Protein AF-A0A379KF14-F1 (afdb_monomer_lite)

Structure (mmCIF, N/CA/C/O backbone):
data_AF-A0A379KF14-F1
#
_entry.id   AF-A0A379KF14-F1
#
loop_
_atom_site.group_PDB
_atom_site.id
_atom_site.type_symbol
_atom_site.label_atom_id
_atom_site.label_alt_id
_atom_site.label_comp_id
_atom_site.label_asym_id
_atom_site.label_entity_id
_atom_site.label_seq_id
_atom_site.pdbx_PDB_ins_code
_atom_site.Cartn_x
_atom_site.Cartn_y
_atom_site.Cartn_z
_atom_site.occupancy
_atom_site.B_iso_or_equiv
_atom_site.auth_seq_id
_atom_site.auth_comp_id
_atom_site.auth_asym_id
_atom_site.auth_atom_id
_atom_site.pdbx_PDB_model_num
ATOM 1 N N . MET A 1 1 ? -4.586 10.784 -13.164 1.00 72.00 1 MET A N 1
ATOM 2 C CA . MET A 1 1 ? -3.845 9.636 -12.599 1.00 72.00 1 MET A CA 1
ATOM 3 C C . MET A 1 1 ? -2.497 10.155 -12.128 1.00 72.00 1 MET A C 1
ATOM 5 O O . MET A 1 1 ? -1.863 10.868 -12.895 1.00 72.00 1 MET A O 1
ATOM 9 N N . ALA A 1 2 ? -2.116 9.898 -10.879 1.00 86.75 2 ALA A N 1
ATOM 10 C CA . ALA A 1 2 ? -0.837 10.333 -10.314 1.00 86.75 2 ALA A CA 1
ATOM 11 C C . ALA A 1 2 ? 0.103 9.127 -10.169 1.00 86.75 2 ALA A C 1
ATOM 13 O O . ALA A 1 2 ? -0.369 7.999 -10.044 1.00 86.75 2 ALA A O 1
ATOM 14 N N . CYS A 1 3 ? 1.414 9.361 -10.200 1.00 87.44 3 CYS A N 1
ATOM 15 C CA . CYS A 1 3 ? 2.435 8.333 -10.001 1.00 87.44 3 CYS A CA 1
ATOM 16 C C . CYS A 1 3 ? 3.305 8.713 -8.802 1.00 87.44 3 CYS A C 1
ATOM 18 O O . CYS A 1 3 ? 3.618 9.890 -8.617 1.00 87.44 3 CYS A O 1
ATOM 20 N N . ILE A 1 4 ? 3.699 7.719 -8.010 1.00 88.31 4 ILE A N 1
ATOM 21 C CA . ILE A 1 4 ? 4.614 7.882 -6.881 1.00 88.31 4 ILE A CA 1
ATOM 22 C C . ILE A 1 4 ? 5.831 6.984 -7.083 1.00 88.31 4 ILE A C 1
ATOM 24 O O . ILE A 1 4 ? 5.704 5.832 -7.496 1.00 88.31 4 ILE A O 1
ATOM 28 N N . ASN A 1 5 ? 7.016 7.514 -6.789 1.00 90.50 5 ASN A N 1
ATOM 29 C CA . ASN A 1 5 ? 8.262 6.763 -6.859 1.00 90.50 5 ASN A CA 1
ATOM 30 C C . ASN A 1 5 ? 8.819 6.571 -5.447 1.00 90.50 5 ASN A C 1
ATOM 32 O O . ASN A 1 5 ? 9.196 7.541 -4.793 1.00 90.50 5 ASN A O 1
ATOM 36 N N . ILE A 1 6 ? 8.886 5.322 -4.990 1.00 87.94 6 ILE A N 1
ATOM 37 C CA . ILE A 1 6 ? 9.288 4.972 -3.624 1.00 87.94 6 ILE A CA 1
ATOM 38 C C . ILE A 1 6 ? 10.667 4.308 -3.668 1.00 87.94 6 ILE A C 1
ATOM 40 O O . ILE A 1 6 ? 10.893 3.394 -4.462 1.00 87.94 6 ILE A O 1
ATOM 44 N N . ARG A 1 7 ? 11.593 4.765 -2.817 1.00 92.06 7 ARG A N 1
ATOM 45 C CA . ARG A 1 7 ? 12.882 4.094 -2.601 1.00 92.06 7 ARG A CA 1
ATOM 46 C C . ARG A 1 7 ? 12.736 3.072 -1.484 1.00 92.06 7 ARG A C 1
ATOM 48 O O . ARG A 1 7 ? 12.299 3.422 -0.394 1.00 92.06 7 ARG A O 1
ATOM 55 N N . ILE A 1 8 ? 13.121 1.837 -1.769 1.00 91.88 8 ILE A N 1
ATOM 56 C CA . ILE A 1 8 ? 13.156 0.726 -0.821 1.00 91.88 8 ILE A CA 1
ATOM 57 C C . ILE A 1 8 ? 14.414 -0.093 -1.078 1.00 91.88 8 ILE A C 1
ATOM 59 O O . ILE A 1 8 ? 14.950 -0.065 -2.186 1.00 91.88 8 ILE A O 1
ATOM 63 N N . ASP A 1 9 ? 14.857 -0.813 -0.057 1.00 95.94 9 ASP A N 1
ATOM 64 C CA . ASP A 1 9 ? 15.921 -1.798 -0.190 1.00 95.94 9 ASP A CA 1
ATOM 65 C C . ASP A 1 9 ? 15.531 -2.913 -1.186 1.00 95.94 9 ASP A C 1
ATOM 67 O O . ASP A 1 9 ? 14.375 -3.352 -1.227 1.00 95.94 9 ASP A O 1
ATOM 71 N N . ASP A 1 10 ? 16.488 -3.358 -2.006 1.00 95.25 10 ASP A N 1
ATOM 72 C CA . ASP A 1 10 ? 16.252 -4.348 -3.065 1.00 95.25 10 ASP A CA 1
ATOM 73 C C . ASP A 1 10 ? 15.924 -5.743 -2.514 1.00 95.25 10 ASP A C 1
ATOM 75 O O . ASP A 1 10 ? 15.088 -6.453 -3.084 1.00 95.25 10 ASP A O 1
ATOM 79 N N . GLU A 1 11 ? 16.518 -6.140 -1.387 1.00 95.75 11 GLU A N 1
ATOM 80 C CA . GLU A 1 11 ? 16.208 -7.419 -0.751 1.00 95.75 11 GLU A CA 1
ATOM 81 C C . GLU A 1 11 ? 14.794 -7.392 -0.163 1.00 95.75 11 GLU A C 1
ATOM 83 O O . GLU A 1 11 ? 14.010 -8.330 -0.355 1.00 95.75 11 GLU A O 1
ATOM 88 N N . LEU A 1 12 ? 14.434 -6.292 0.505 1.00 92.44 12 LEU A N 1
ATOM 89 C CA . LEU A 1 12 ? 13.082 -6.080 1.012 1.00 92.44 12 LEU A CA 1
ATOM 90 C C . LEU A 1 12 ? 12.055 -6.111 -0.125 1.00 92.44 12 LEU A C 1
ATOM 92 O O . LEU A 1 12 ? 11.033 -6.792 -0.015 1.00 92.44 12 LEU A O 1
ATOM 96 N N . LYS A 1 13 ? 12.344 -5.435 -1.242 1.00 92.75 13 LYS A N 1
ATOM 97 C CA . LYS A 1 13 ? 11.516 -5.473 -2.452 1.00 92.75 13 LYS A CA 1
ATOM 98 C C . LYS A 1 13 ? 11.320 -6.905 -2.938 1.00 92.75 13 LYS A C 1
ATOM 100 O O . LYS A 1 13 ? 10.185 -7.329 -3.138 1.00 92.75 13 LYS A O 1
ATOM 105 N N . ALA A 1 14 ? 12.398 -7.667 -3.109 1.00 95.56 14 ALA A N 1
ATOM 106 C CA . ALA A 1 14 ? 12.322 -9.033 -3.616 1.00 95.56 14 ALA A CA 1
ATOM 107 C C . ALA A 1 14 ? 11.465 -9.937 -2.712 1.00 95.56 14 ALA A C 1
ATOM 109 O O . ALA A 1 14 ? 10.594 -10.664 -3.202 1.00 95.56 14 ALA A O 1
ATOM 110 N N . ARG A 1 15 ? 11.662 -9.851 -1.390 1.00 95.75 15 ARG A N 1
ATOM 111 C CA . ARG A 1 15 ? 10.883 -10.613 -0.404 1.00 95.75 15 ARG A CA 1
ATOM 11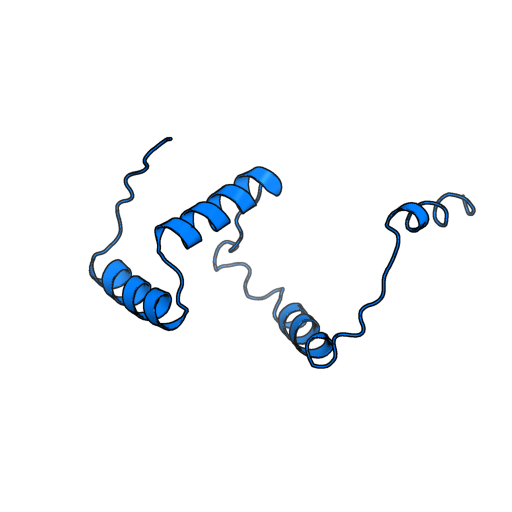2 C C . ARG A 1 15 ? 9.406 -10.221 -0.415 1.00 95.75 15 ARG A C 1
ATOM 114 O O . ARG A 1 15 ? 8.550 -11.100 -0.497 1.00 95.75 15 ARG A O 1
ATOM 121 N N . ALA A 1 16 ? 9.10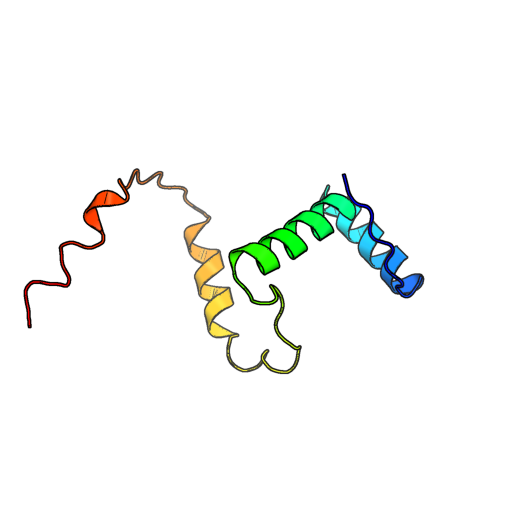6 -8.923 -0.418 1.00 92.50 16 ALA A N 1
ATOM 122 C CA . ALA A 1 16 ? 7.735 -8.424 -0.458 1.00 92.50 16 ALA A CA 1
ATOM 123 C C . ALA A 1 16 ? 7.000 -8.864 -1.734 1.00 92.50 16 ALA A C 1
ATOM 125 O O . ALA A 1 16 ? 5.874 -9.348 -1.663 1.00 92.50 16 ALA A O 1
ATOM 126 N N . TYR A 1 17 ? 7.644 -8.772 -2.902 1.00 94.06 17 TYR A N 1
ATOM 127 C CA . TYR A 1 17 ? 7.045 -9.193 -4.175 1.00 94.06 17 TYR A CA 1
ATOM 128 C C . TYR A 1 17 ? 6.726 -10.690 -4.213 1.00 94.06 17 TYR A C 1
ATOM 130 O O . TYR A 1 17 ? 5.707 -11.086 -4.782 1.00 94.06 17 TYR A O 1
ATOM 138 N N . LYS A 1 18 ? 7.577 -11.529 -3.612 1.00 96.44 18 LYS A N 1
ATOM 139 C CA . LYS A 1 18 ? 7.336 -12.972 -3.519 1.00 96.44 18 LYS A CA 1
ATOM 140 C C . LYS A 1 18 ? 6.068 -13.272 -2.716 1.00 96.44 18 LYS A C 1
ATOM 142 O O . LYS A 1 18 ? 5.225 -14.036 -3.185 1.00 96.44 18 LYS A O 1
ATOM 147 N N . GLU A 1 19 ? 5.915 -12.647 -1.551 1.00 95.44 19 GLU A N 1
ATOM 148 C CA . GLU A 1 19 ? 4.735 -12.846 -0.705 1.00 95.44 19 GLU A CA 1
ATOM 149 C C . GLU A 1 19 ? 3.472 -12.248 -1.326 1.00 95.44 19 GLU A C 1
ATOM 151 O O . GLU A 1 19 ? 2.436 -12.906 -1.364 1.00 95.44 19 GLU A O 1
ATOM 156 N N . LEU A 1 20 ? 3.564 -11.056 -1.916 1.00 93.50 20 LEU A N 1
ATOM 157 C CA . LEU A 1 20 ? 2.456 -10.436 -2.645 1.00 93.50 20 LEU A CA 1
ATOM 158 C C . LEU A 1 20 ? 1.944 -11.329 -3.778 1.00 93.50 20 LEU A C 1
ATOM 160 O O . LEU A 1 20 ? 0.739 -11.543 -3.910 1.00 93.50 20 LEU A O 1
ATOM 164 N N . LYS A 1 21 ? 2.858 -11.941 -4.540 1.00 94.38 21 LYS A N 1
ATOM 165 C CA . LYS A 1 21 ? 2.499 -12.904 -5.585 1.00 94.38 21 LYS A CA 1
ATOM 166 C C . LYS A 1 21 ? 1.792 -14.133 -5.014 1.00 94.38 21 LYS A C 1
ATOM 168 O O . LYS A 1 21 ? 0.839 -14.608 -5.624 1.00 94.38 21 LYS A O 1
ATOM 173 N N . ARG A 1 22 ? 2.232 -14.637 -3.857 1.00 95.50 22 ARG A N 1
ATOM 174 C CA . ARG A 1 22 ? 1.575 -15.756 -3.161 1.00 95.50 22 ARG A CA 1
ATOM 175 C C . ARG A 1 22 ? 0.155 -15.393 -2.715 1.00 95.50 22 ARG A C 1
ATOM 177 O O . ARG A 1 22 ? -0.724 -16.243 -2.779 1.00 95.50 22 ARG A O 1
ATOM 184 N N . LEU A 1 23 ? -0.061 -14.147 -2.295 1.00 93.56 23 LEU A N 1
ATOM 185 C CA . LEU A 1 23 ? -1.365 -13.614 -1.886 1.00 93.56 23 LEU A CA 1
ATOM 186 C C . LEU A 1 23 ? -2.251 -13.184 -3.069 1.00 93.56 23 LEU A C 1
ATOM 188 O O . LEU A 1 23 ? -3.417 -12.865 -2.864 1.00 93.56 23 LEU A O 1
ATOM 192 N N . GLY A 1 24 ? -1.724 -13.169 -4.298 1.00 93.88 24 GLY A N 1
ATOM 193 C CA . GLY A 1 24 ? -2.458 -12.724 -5.486 1.00 93.88 24 GLY A CA 1
ATOM 194 C C . GLY A 1 24 ? -2.703 -11.212 -5.541 1.00 93.88 24 GLY A C 1
ATOM 195 O O . GLY A 1 24 ? -3.561 -10.762 -6.295 1.00 93.88 24 GLY A O 1
ATOM 196 N N . VAL A 1 25 ? -1.958 -10.424 -4.762 1.00 92.69 25 VAL A N 1
ATOM 197 C CA . VAL A 1 25 ? -2.096 -8.963 -4.675 1.00 92.69 25 VAL A CA 1
ATOM 198 C C . VAL A 1 25 ? -0.901 -8.302 -5.357 1.00 92.69 25 VAL A C 1
ATOM 200 O O . VAL A 1 25 ? 0.228 -8.780 -5.264 1.00 92.69 25 VAL A O 1
ATOM 203 N N . THR A 1 26 ? -1.124 -7.193 -6.061 1.00 91.56 26 THR A N 1
ATOM 204 C CA . THR A 1 26 ? -0.029 -6.416 -6.664 1.00 91.56 26 THR A CA 1
ATOM 205 C C . THR A 1 26 ? 0.479 -5.354 -5.693 1.00 91.56 26 THR A C 1
ATOM 207 O O . THR A 1 26 ? -0.259 -4.887 -4.828 1.00 91.56 26 THR A O 1
ATOM 210 N N . LEU A 1 27 ? 1.731 -4.911 -5.852 1.00 90.12 27 LEU A N 1
ATOM 211 C CA . LEU A 1 27 ? 2.251 -3.811 -5.033 1.00 90.12 27 LEU A CA 1
ATOM 212 C C . LEU A 1 27 ? 1.423 -2.528 -5.208 1.00 90.12 27 LEU A C 1
ATOM 214 O O . LEU A 1 27 ? 1.199 -1.812 -4.235 1.00 90.12 27 LEU A O 1
ATOM 218 N N . SER A 1 28 ? 0.957 -2.245 -6.428 1.00 90.56 28 SER A N 1
ATOM 219 C CA . SER A 1 28 ? 0.094 -1.094 -6.703 1.00 90.56 28 SER A CA 1
ATOM 220 C C . SER A 1 28 ? -1.198 -1.174 -5.899 1.00 90.56 28 SER A C 1
ATOM 222 O O . SER A 1 28 ? -1.529 -0.217 -5.210 1.00 90.56 28 SER A O 1
ATOM 224 N N . GLU A 1 29 ? -1.869 -2.325 -5.919 1.00 91.75 29 GLU A N 1
ATOM 225 C CA . GLU A 1 29 ? -3.104 -2.553 -5.165 1.00 91.75 29 GLU A CA 1
ATOM 226 C C . GLU A 1 29 ? -2.881 -2.374 -3.655 1.00 91.75 29 GLU A C 1
ATOM 228 O O . GLU A 1 29 ? -3.588 -1.607 -3.005 1.00 91.75 29 GLU A O 1
ATOM 233 N N . LEU A 1 30 ? -1.821 -2.981 -3.107 1.00 90.75 30 LEU A N 1
ATOM 234 C CA . LEU A 1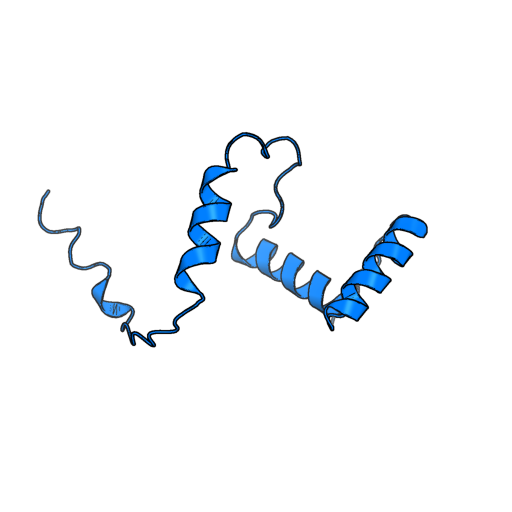 30 ? -1.446 -2.784 -1.703 1.00 90.75 30 LEU A CA 1
ATOM 235 C C . LEU A 1 30 ? -1.232 -1.298 -1.379 1.00 90.75 30 LEU A C 1
ATOM 237 O O . LEU A 1 30 ? -1.744 -0.788 -0.385 1.00 90.75 30 LEU A O 1
ATOM 241 N N . THR A 1 31 ? -0.473 -0.594 -2.217 1.00 90.19 31 THR A N 1
ATOM 242 C CA . THR A 1 31 ? -0.142 0.818 -1.991 1.00 90.19 31 THR A CA 1
ATOM 243 C C . THR A 1 31 ? -1.390 1.696 -2.049 1.00 90.19 31 THR A C 1
ATOM 245 O O . THR A 1 31 ? -1.542 2.600 -1.230 1.00 90.19 31 THR A O 1
ATOM 248 N N . HIS A 1 32 ? -2.308 1.408 -2.973 1.00 91.25 32 HIS A N 1
ATOM 249 C CA . HIS A 1 32 ? -3.593 2.092 -3.063 1.00 91.25 32 HIS A CA 1
ATOM 250 C C . HIS A 1 32 ? -4.424 1.902 -1.794 1.00 91.25 32 HIS A C 1
ATOM 252 O O . HIS A 1 32 ? -4.898 2.890 -1.239 1.00 91.25 32 HIS A O 1
ATOM 258 N N . GLN A 1 33 ? -4.541 0.672 -1.293 1.00 89.88 33 GLN A N 1
ATOM 259 C CA . GLN A 1 33 ? -5.296 0.387 -0.070 1.00 89.88 33 GLN A CA 1
ATOM 260 C C . GLN A 1 33 ? -4.713 1.096 1.153 1.00 89.88 33 GLN A C 1
ATOM 262 O O . GLN A 1 33 ? -5.453 1.688 1.934 1.00 89.88 33 GLN A O 1
ATOM 267 N N . VAL A 1 34 ? -3.385 1.092 1.301 1.00 90.19 34 VAL A N 1
ATOM 268 C CA . VAL A 1 34 ? -2.712 1.773 2.417 1.00 90.19 34 VAL A CA 1
ATOM 269 C C . VAL A 1 34 ? -2.949 3.280 2.360 1.00 90.19 34 VAL A C 1
ATOM 271 O O . VAL A 1 34 ? -3.309 3.886 3.368 1.00 90.19 34 VAL A O 1
ATOM 274 N N . LEU A 1 35 ? -2.776 3.897 1.189 1.00 90.31 35 LEU A N 1
ATOM 275 C CA . LEU A 1 35 ? -2.993 5.335 1.027 1.00 90.31 35 LEU A CA 1
ATOM 276 C C . LEU A 1 35 ? -4.458 5.716 1.238 1.00 90.31 35 LEU A C 1
ATOM 278 O O . LEU A 1 35 ? -4.731 6.740 1.860 1.00 90.31 35 LEU A O 1
ATOM 282 N N . GLN A 1 36 ? -5.390 4.889 0.762 1.00 91.50 36 GLN A N 1
ATOM 283 C CA . GLN A 1 36 ? -6.812 5.108 0.985 1.00 91.50 36 GLN A CA 1
ATOM 284 C C . GLN A 1 36 ? -7.153 5.014 2.474 1.00 91.50 36 GLN A C 1
ATOM 286 O O . GLN A 1 36 ? -7.807 5.910 2.995 1.00 91.50 36 GLN A O 1
ATOM 291 N N . TYR A 1 37 ? -6.632 4.010 3.184 1.00 89.81 37 TYR A N 1
ATOM 292 C CA . TYR A 1 37 ? -6.821 3.887 4.628 1.00 89.8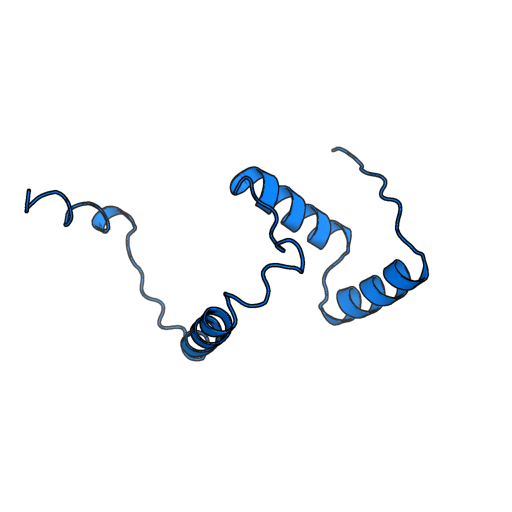1 37 TYR A CA 1
ATOM 293 C C . TYR A 1 37 ? -6.344 5.139 5.369 1.00 89.81 37 TYR A C 1
ATOM 295 O O . TYR A 1 37 ? -7.064 5.674 6.205 1.00 89.81 37 TYR A O 1
ATOM 303 N N . VAL A 1 38 ? -5.154 5.646 5.035 1.00 88.44 38 VAL A N 1
ATOM 304 C CA . VAL A 1 38 ? -4.628 6.875 5.646 1.00 88.44 38 VAL A CA 1
ATOM 305 C C . VAL A 1 38 ? -5.516 8.078 5.319 1.00 88.44 38 VAL A C 1
ATOM 307 O O . VAL A 1 38 ? -5.772 8.895 6.200 1.00 88.44 38 VAL A O 1
ATOM 310 N N . ALA A 1 39 ? -6.012 8.180 4.084 1.00 91.56 39 ALA A N 1
ATOM 311 C CA . ALA A 1 39 ? -6.892 9.268 3.668 1.00 91.56 39 ALA A CA 1
ATOM 312 C C . ALA A 1 39 ? -8.264 9.229 4.366 1.00 91.56 39 ALA A C 1
ATOM 314 O O . ALA A 1 39 ? -8.799 10.281 4.705 1.00 91.56 39 ALA A O 1
ATOM 315 N N . GLU A 1 40 ? -8.824 8.039 4.592 1.00 90.81 40 GLU A N 1
ATOM 316 C CA . GLU A 1 40 ? -10.147 7.860 5.201 1.00 90.81 40 GLU A CA 1
ATOM 317 C C . GLU A 1 40 ? -10.106 7.880 6.736 1.00 90.81 40 GLU A C 1
ATOM 319 O O . GLU A 1 40 ? -11.014 8.410 7.369 1.00 90.81 40 GLU A O 1
ATOM 324 N N . GLN A 1 41 ? -9.065 7.304 7.346 1.00 89.75 41 GLN A N 1
ATOM 325 C CA . GLN A 1 41 ? -8.975 7.092 8.798 1.00 89.75 41 GLN A CA 1
ATOM 326 C C . GLN A 1 41 ? -8.044 8.082 9.509 1.00 89.75 41 GLN A C 1
ATOM 328 O O . GLN A 1 41 ? -8.050 8.148 10.738 1.00 89.75 41 GLN A O 1
ATOM 333 N N . GLY A 1 42 ? -7.202 8.816 8.774 1.00 89.31 42 GLY A N 1
ATOM 334 C CA . GLY A 1 42 ? -6.260 9.787 9.342 1.00 89.31 42 GLY A CA 1
ATOM 335 C C . GLY A 1 42 ? -5.139 9.180 10.196 1.00 89.31 42 GLY A C 1
ATOM 336 O O . GLY A 1 42 ? -4.451 9.910 10.906 1.00 89.31 42 GLY A O 1
ATOM 337 N N . LYS A 1 43 ? -4.942 7.856 10.149 1.00 85.81 43 LYS A N 1
ATOM 338 C CA . LYS A 1 43 ? -3.910 7.124 10.903 1.00 85.81 43 LYS A CA 1
ATOM 339 C C . LYS A 1 43 ? -3.258 6.036 10.051 1.00 85.81 43 LYS A C 1
ATOM 341 O O . LYS A 1 43 ? -3.817 5.608 9.044 1.00 85.81 43 LYS A O 1
ATOM 346 N N . LEU A 1 44 ? -2.065 5.592 10.446 1.00 83.75 44 LEU A N 1
ATOM 347 C CA . LEU A 1 44 ? -1.349 4.515 9.755 1.00 83.75 44 LEU A CA 1
ATOM 348 C C . LEU A 1 44 ? -1.978 3.146 10.078 1.00 83.75 44 LEU A C 1
ATOM 350 O O . LEU A 1 44 ? -2.349 2.919 11.229 1.00 83.75 44 LEU A O 1
ATOM 354 N N . PRO A 1 45 ? -2.080 2.226 9.097 1.00 77.88 45 PRO A N 1
ATOM 355 C CA . PRO A 1 45 ? -2.676 0.902 9.305 1.00 77.88 45 PRO A CA 1
ATOM 356 C C . PRO A 1 45 ? -1.804 -0.032 10.156 1.00 77.88 45 PRO A C 1
ATOM 358 O O . PRO A 1 45 ? -2.317 -0.973 10.749 1.0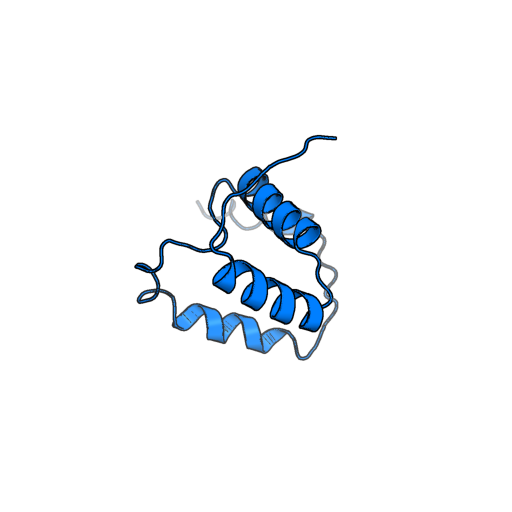0 77.88 45 PRO A O 1
ATOM 361 N N . LEU A 1 46 ? -0.496 0.225 10.223 1.00 68.56 46 LEU A N 1
ATOM 362 C CA . LEU A 1 46 ? 0.438 -0.443 11.123 1.00 68.56 46 LEU A CA 1
ATOM 363 C C . LEU A 1 46 ? 1.024 0.638 12.032 1.00 68.56 46 LEU A C 1
ATOM 365 O O . LEU A 1 46 ? 1.626 1.598 11.542 1.00 68.56 46 LEU A O 1
ATOM 369 N N . GLY A 1 47 ? 0.793 0.516 13.339 1.00 59.28 47 GLY A N 1
ATOM 370 C CA . GLY A 1 47 ? 1.390 1.406 14.331 1.00 59.28 47 GLY A CA 1
ATOM 371 C C . GLY A 1 47 ? 2.919 1.274 14.357 1.00 59.28 47 GLY A C 1
ATOM 372 O O . GLY A 1 47 ? 3.468 0.298 13.836 1.00 59.28 47 GLY A O 1
ATOM 373 N N . PRO A 1 48 ? 3.642 2.244 14.944 1.00 53.53 48 PRO A N 1
ATOM 374 C CA . PRO A 1 48 ? 5.067 2.074 15.197 1.00 53.53 48 PRO A CA 1
ATOM 375 C C . PRO A 1 48 ? 5.274 0.796 16.018 1.00 53.53 48 PRO A C 1
ATOM 377 O O . PRO A 1 48 ? 4.565 0.571 16.996 1.00 53.53 48 PRO A O 1
ATOM 380 N N . ALA A 1 49 ? 6.259 -0.021 15.636 1.00 54.06 49 ALA A N 1
ATOM 381 C CA . ALA A 1 49 ? 6.555 -1.343 16.206 1.00 54.06 49 ALA A CA 1
ATOM 382 C C . ALA A 1 49 ? 6.814 -1.377 17.734 1.00 54.06 49 ALA A C 1
ATOM 384 O O . ALA A 1 49 ? 7.124 -2.431 18.274 1.00 54.06 49 ALA A O 1
ATOM 385 N N . GLN A 1 50 ? 6.714 -0.240 18.428 1.00 49.53 50 GLN A N 1
ATOM 386 C CA . GLN A 1 50 ? 6.834 -0.121 19.881 1.00 49.53 50 GLN A CA 1
ATOM 387 C C . GLN A 1 50 ? 5.493 -0.235 20.628 1.00 49.53 50 GLN A C 1
ATOM 389 O O . GLN A 1 50 ? 5.511 -0.292 21.849 1.00 49.53 50 GLN A O 1
ATOM 394 N N . VAL A 1 51 ? 4.354 -0.309 19.926 1.00 45.81 51 VAL A N 1
ATOM 395 C CA . VAL A 1 51 ? 3.016 -0.531 20.522 1.00 45.81 51 VAL A CA 1
ATOM 396 C C . VAL A 1 51 ? 2.513 -1.941 20.181 1.00 45.81 51 VAL A C 1
ATOM 398 O O . VAL A 1 51 ? 1.395 -2.126 19.723 1.00 45.81 51 VAL A O 1
ATOM 401 N N . ALA A 1 52 ? 3.385 -2.945 20.290 1.00 46.94 52 ALA A N 1
ATOM 402 C CA . ALA A 1 52 ? 3.005 -4.351 20.116 1.00 46.94 52 ALA A CA 1
ATOM 403 C C . ALA A 1 52 ? 2.704 -5.053 21.454 1.00 46.94 52 ALA A C 1
ATOM 405 O O . ALA A 1 52 ? 2.218 -6.175 21.440 1.00 46.94 52 ALA A O 1
ATOM 406 N N . ASP A 1 53 ? 2.980 -4.403 22.590 1.00 45.41 53 ASP A N 1
ATOM 407 C CA . ASP A 1 53 ? 2.822 -5.002 23.925 1.00 45.41 53 ASP A CA 1
ATOM 408 C C . ASP A 1 53 ? 1.399 -4.835 24.498 1.00 45.41 53 ASP A C 1
ATOM 410 O O . ASP A 1 53 ? 1.007 -5.573 25.393 1.00 45.41 53 ASP A O 1
ATOM 414 N N . GLU A 1 54 ? 0.595 -3.898 23.973 1.00 47.94 54 GLU A N 1
ATOM 415 C CA . GLU A 1 54 ? -0.728 -3.570 24.541 1.00 47.94 54 GLU A CA 1
ATOM 416 C C . GLU A 1 54 ? -1.925 -4.220 23.813 1.00 47.94 54 GLU A C 1
ATOM 418 O O . GLU A 1 54 ? -3.045 -4.148 24.311 1.00 47.94 54 GLU A O 1
ATOM 423 N N . ASP A 1 55 ? -1.719 -4.897 22.675 1.00 50.19 55 ASP A N 1
ATOM 424 C CA . ASP A 1 55 ? -2.808 -5.379 21.798 1.00 50.19 55 ASP A CA 1
ATOM 425 C C . ASP A 1 55 ? -2.708 -6.880 21.422 1.00 50.19 55 ASP A C 1
ATOM 427 O O . ASP A 1 55 ? -3.223 -7.311 20.389 1.00 50.19 55 ASP A O 1
ATOM 431 N N . GLU A 1 56 ? -2.081 -7.722 22.251 1.00 46.84 56 GLU A N 1
ATOM 432 C CA . GLU A 1 56 ? -2.105 -9.190 22.059 1.00 46.84 56 GLU A CA 1
ATOM 433 C C . GLU A 1 56 ? -3.538 -9.765 22.235 1.00 46.84 56 GLU A C 1
ATOM 435 O O . GLU A 1 56 ? -3.914 -10.747 21.592 1.00 46.84 56 GLU A O 1
ATOM 440 N N . ASP A 1 57 ? -4.399 -9.102 23.019 1.00 50.12 57 ASP A N 1
ATOM 441 C CA . ASP A 1 57 ? -5.758 -9.574 23.346 1.00 50.12 57 ASP A CA 1
ATOM 442 C C . ASP A 1 57 ? -6.782 -9.363 22.199 1.00 50.12 57 ASP A C 1
ATOM 444 O O . ASP A 1 57 ? -7.789 -10.069 22.083 1.00 50.12 57 ASP A O 1
ATOM 448 N N . LEU A 1 58 ? -6.518 -8.424 21.278 1.00 52.56 58 LEU A N 1
ATOM 449 C CA . LEU A 1 58 ? -7.472 -8.050 20.222 1.00 52.56 58 LEU A CA 1
ATOM 450 C C . LEU A 1 58 ? -7.410 -8.975 18.991 1.00 52.56 58 LEU A C 1
ATOM 452 O O . LEU A 1 58 ? -8.399 -9.130 18.269 1.00 52.56 58 LEU A O 1
ATOM 456 N N . ILE A 1 59 ? -6.267 -9.629 18.757 1.00 50.31 59 ILE A N 1
ATOM 457 C CA . ILE A 1 59 ? -6.053 -10.516 17.598 1.00 50.31 59 ILE A CA 1
ATOM 458 C C . ILE A 1 59 ? -6.765 -11.870 17.792 1.00 50.31 59 ILE A C 1
ATOM 460 O O . ILE A 1 59 ? -7.197 -12.492 16.815 1.00 50.31 59 ILE A O 1
ATOM 464 N N . ALA A 1 60 ? -6.967 -12.298 19.045 1.00 48.47 60 ALA A N 1
ATOM 465 C CA . ALA A 1 60 ? -7.765 -13.480 19.376 1.00 48.47 60 ALA A CA 1
ATOM 466 C C . ALA A 1 60 ? -9.261 -13.266 19.069 1.00 48.47 60 ALA A C 1
ATOM 468 O O . ALA A 1 60 ? -9.906 -14.129 18.473 1.00 48.47 60 ALA A O 1
ATOM 469 N N . THR A 1 61 ? -9.789 -12.072 19.359 1.00 50.41 61 THR A N 1
ATOM 470 C CA . THR A 1 61 ? -11.217 -11.744 19.181 1.00 50.41 61 THR A CA 1
ATOM 471 C C . THR A 1 61 ? -11.648 -11.673 17.705 1.00 50.41 61 THR A C 1
ATOM 473 O O . THR A 1 61 ? -12.803 -11.946 17.373 1.00 50.41 61 THR A O 1
ATOM 476 N N . VAL A 1 62 ? -10.737 -11.341 16.782 1.00 53.81 62 VAL A N 1
ATOM 477 C CA . VAL A 1 62 ? -11.059 -11.177 15.348 1.00 53.81 62 VAL A CA 1
ATOM 478 C C . VAL A 1 62 ? -11.129 -12.511 14.585 1.00 53.81 62 VAL A C 1
ATOM 480 O O . VAL A 1 62 ? -11.794 -12.579 13.550 1.00 53.81 62 VAL A O 1
ATOM 483 N N . ASN A 1 63 ? -10.509 -13.590 15.079 1.00 50.72 63 ASN A N 1
ATOM 484 C CA . ASN A 1 63 ? -10.495 -14.878 14.368 1.00 50.72 63 ASN A CA 1
ATOM 485 C C . ASN A 1 63 ? -11.735 -15.760 14.610 1.00 50.72 63 ASN A C 1
ATOM 487 O O . ASN A 1 63 ? -12.037 -16.610 13.772 1.00 50.72 63 ASN A O 1
ATOM 491 N N . GLU A 1 64 ? -12.488 -15.566 15.695 1.00 48.81 64 GLU A N 1
ATOM 492 C CA . GLU A 1 64 ? -13.603 -16.466 16.033 1.00 48.81 64 GLU A CA 1
ATOM 493 C C . GLU A 1 64 ? -14.936 -16.250 15.278 1.00 48.81 64 GLU A C 1
ATOM 495 O O . GLU A 1 64 ? -15.637 -17.242 15.066 1.00 48.81 64 GLU A O 1
ATOM 500 N N . PRO A 1 65 ? -15.332 -15.064 14.767 1.00 49.47 65 PRO A N 1
ATOM 501 C CA . PRO A 1 65 ? -16.623 -14.961 14.076 1.00 49.47 65 PRO A CA 1
ATOM 502 C C . PRO A 1 65 ? -16.595 -15.341 12.582 1.00 49.47 65 PRO A C 1
ATOM 504 O O . PRO A 1 65 ? -17.653 -15.410 11.955 1.00 49.47 65 PRO A O 1
ATOM 507 N N . PHE A 1 66 ? -15.433 -15.615 11.973 1.00 47.69 66 PHE A N 1
ATOM 508 C CA . PHE A 1 66 ? -15.356 -15.832 10.516 1.00 47.69 66 PHE A CA 1
ATOM 509 C C . PHE A 1 66 ? -15.649 -17.270 10.047 1.00 47.69 66 PHE A C 1
ATOM 511 O O . PHE A 1 66 ? -15.673 -17.531 8.844 1.00 47.69 66 PHE A O 1
ATOM 518 N N . ALA A 1 67 ? -15.926 -18.205 10.962 1.00 49.97 67 ALA A N 1
ATOM 519 C CA . ALA A 1 67 ? -16.261 -19.589 10.612 1.00 49.97 67 ALA A CA 1
ATOM 520 C C . ALA A 1 67 ? -17.762 -19.822 10.332 1.00 49.97 67 ALA A C 1
ATOM 522 O O . ALA A 1 67 ? -18.158 -20.925 9.957 1.00 49.97 67 ALA A O 1
ATOM 523 N N . SER A 1 68 ? -18.631 -18.819 10.501 1.00 44.84 68 SER A N 1
ATOM 524 C CA . SER A 1 68 ? -20.068 -18.944 10.210 1.00 44.84 68 SER A CA 1
ATOM 525 C C . SER A 1 68 ? -20.667 -17.602 9.785 1.00 44.84 68 SER A C 1
ATOM 527 O O . SER A 1 68 ? -21.074 -16.814 10.638 1.00 44.84 68 SER A O 1
ATOM 529 N N . PRO A 1 69 ? -20.765 -17.309 8.475 1.00 46.16 69 PRO A N 1
ATOM 530 C CA . PRO A 1 69 ? -21.370 -16.074 8.000 1.00 46.16 69 PRO A CA 1
ATOM 531 C C . PRO A 1 69 ? -22.895 -16.139 8.168 1.00 46.16 69 PRO A C 1
ATOM 533 O O . PRO A 1 69 ? -23.640 -16.417 7.225 1.00 46.16 69 PRO A O 1
ATOM 536 N N . LEU A 1 70 ? -23.390 -15.855 9.373 1.00 46.69 70 LEU A N 1
ATOM 537 C CA . LEU A 1 70 ? -24.781 -15.463 9.560 1.00 46.69 70 LEU A CA 1
ATOM 538 C C . LEU A 1 70 ? -24.930 -14.073 8.943 1.00 46.69 70 LEU A C 1
ATOM 540 O O . LEU A 1 70 ? -24.560 -13.061 9.531 1.00 46.69 70 LEU A O 1
ATOM 544 N N . ARG A 1 71 ? -25.442 -14.033 7.708 1.00 47.25 71 ARG A N 1
ATOM 545 C CA . ARG A 1 71 ? -25.849 -12.798 7.031 1.00 47.25 71 ARG A CA 1
ATOM 546 C C . ARG A 1 71 ? -26.982 -12.143 7.818 1.00 47.25 71 ARG A C 1
ATOM 548 O O . ARG A 1 71 ? -28.154 -12.319 7.497 1.00 47.25 71 ARG A O 1
ATOM 555 N N . VAL A 1 72 ? -26.633 -11.376 8.842 1.00 50.62 72 VAL A N 1
ATOM 556 C CA . VAL A 1 72 ? -27.571 -10.499 9.532 1.00 50.62 72 VAL A CA 1
ATOM 557 C C . VAL A 1 72 ? -27.666 -9.213 8.716 1.00 50.62 72 VAL A C 1
ATOM 559 O O . VAL A 1 72 ? -26.751 -8.394 8.698 1.00 50.62 72 VAL A O 1
ATOM 562 N N . LYS A 1 73 ? -28.782 -9.036 8.001 1.00 42.03 73 LYS A N 1
ATOM 563 C CA . LYS A 1 73 ? -29.154 -7.732 7.439 1.00 42.03 73 LYS A CA 1
ATOM 564 C C . LYS A 1 73 ? -29.536 -6.813 8.598 1.00 42.03 73 LYS A C 1
ATOM 566 O O . LYS A 1 73 ? -30.675 -6.856 9.054 1.00 42.03 73 LYS A O 1
ATOM 571 N N . VAL A 1 74 ? -28.610 -5.978 9.058 1.00 48.91 74 VAL A N 1
ATOM 572 C CA . VAL A 1 74 ? -28.959 -4.821 9.889 1.00 48.91 74 VAL A CA 1
ATOM 573 C C . VAL A 1 74 ? -29.120 -3.589 9.003 1.00 48.91 74 VAL A C 1
ATOM 575 O O . VAL A 1 74 ? -28.247 -3.264 8.202 1.00 48.91 74 VAL A O 1
ATOM 578 N N . GLN A 1 75 ? -30.265 -2.914 9.123 1.00 41.56 75 GLN A N 1
ATOM 579 C CA . GLN A 1 75 ? -30.415 -1.545 8.636 1.00 41.56 75 GLN A CA 1
ATOM 580 C C . GLN A 1 75 ? -29.702 -0.624 9.631 1.00 41.56 75 GLN A C 1
ATOM 582 O O . GLN A 1 75 ? -30.052 -0.613 10.812 1.00 41.56 75 GLN A O 1
ATOM 587 N N . LEU A 1 76 ? -28.713 0.135 9.149 1.00 48.88 76 LEU A N 1
ATOM 588 C CA . LEU A 1 76 ? -27.881 1.061 9.935 1.00 48.88 76 LEU A CA 1
ATOM 589 C C . LEU A 1 76 ? -28.669 2.183 10.647 1.00 48.88 76 LEU A C 1
ATOM 591 O O . LEU A 1 76 ? -28.101 2.911 11.451 1.00 48.88 76 LEU A O 1
ATOM 595 N N . ASP A 1 77 ? -29.969 2.315 10.389 1.00 49.06 77 ASP A N 1
ATOM 596 C CA . ASP A 1 77 ? -30.810 3.409 10.888 1.00 49.06 77 ASP A CA 1
ATOM 597 C C . ASP A 1 77 ? -31.208 3.279 12.377 1.00 49.06 77 ASP A C 1
ATOM 599 O O . ASP A 1 77 ? -31.630 4.245 13.002 1.00 49.06 77 ASP A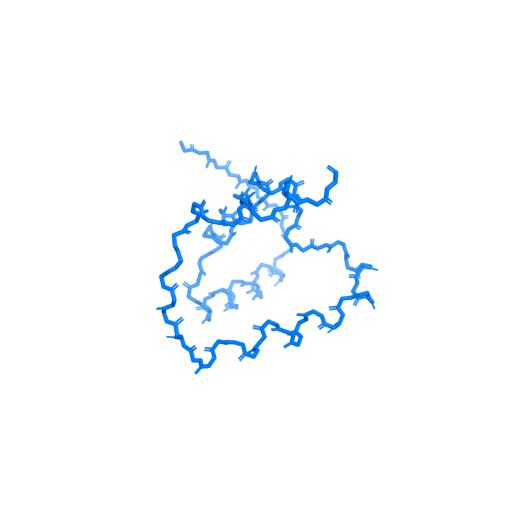 O 1
ATOM 603 N N . ARG A 1 78 ? -31.043 2.102 13.004 1.00 47.44 78 ARG A N 1
ATOM 604 C CA . ARG A 1 78 ? -31.491 1.869 14.398 1.00 47.44 78 ARG A CA 1
ATOM 605 C C . ARG A 1 78 ? -30.423 1.949 15.489 1.00 47.44 78 ARG A C 1
ATOM 607 O O . ARG A 1 78 ? -30.775 1.846 16.662 1.00 47.44 78 ARG A O 1
ATOM 614 N N . ILE A 1 79 ? -29.146 2.127 15.157 1.00 50.88 79 ILE A N 1
ATOM 615 C CA . ILE A 1 79 ? -28.057 2.039 16.153 1.00 50.88 79 ILE A CA 1
ATOM 616 C C . ILE A 1 79 ? -27.900 3.278 17.051 1.00 50.88 79 ILE A C 1
ATOM 618 O O . ILE A 1 79 ? -27.178 3.203 18.038 1.00 50.88 79 ILE A O 1
ATOM 622 N N . TRP A 1 80 ? -28.611 4.381 16.788 1.00 45.66 80 TRP A N 1
ATOM 623 C CA . TRP A 1 80 ? -28.420 5.642 17.527 1.00 45.66 80 TRP A CA 1
ATOM 624 C C . TRP A 1 80 ? -29.628 6.153 18.328 1.00 45.66 80 TRP A C 1
ATOM 626 O O . TRP A 1 80 ? -29.506 7.167 19.009 1.00 45.66 80 TRP A O 1
ATOM 636 N N . LEU A 1 81 ? -30.779 5.466 18.328 1.00 44.31 81 LEU A N 1
ATOM 637 C CA . LEU A 1 81 ? -31.972 5.961 19.043 1.00 44.31 81 LEU A CA 1
ATOM 638 C C . LEU A 1 81 ? -32.093 5.494 20.509 1.00 44.31 81 LEU A C 1
ATOM 640 O O . LEU A 1 81 ? -32.967 5.968 21.228 1.00 44.31 81 LEU A O 1
ATOM 644 N N . GLY A 1 82 ? -31.238 4.571 20.964 1.00 44.78 82 GLY A N 1
ATOM 645 C CA . GLY A 1 82 ? -31.297 4.005 22.321 1.00 44.78 82 GLY A CA 1
ATOM 646 C C . GLY A 1 82 ? -30.462 4.736 23.379 1.00 44.78 82 GLY A C 1
ATOM 647 O O . GLY A 1 82 ? -30.607 4.441 24.559 1.00 44.78 82 GLY A O 1
ATOM 648 N N . ALA A 1 83 ? -29.598 5.675 22.979 1.00 48.47 83 ALA A N 1
ATOM 649 C CA . ALA A 1 83 ? -28.622 6.309 23.874 1.00 48.47 83 ALA A CA 1
ATOM 650 C C . ALA A 1 83 ? -29.038 7.701 24.397 1.00 48.47 83 ALA A C 1
ATOM 652 O O . ALA A 1 83 ? -28.277 8.313 25.138 1.00 48.47 83 ALA A O 1
ATOM 653 N N . ILE A 1 84 ? -30.222 8.214 24.026 1.00 47.84 84 ILE A N 1
ATOM 654 C CA . ILE A 1 84 ? -30.680 9.577 24.393 1.00 47.84 84 ILE A CA 1
ATOM 655 C C . ILE A 1 84 ? -31.890 9.561 25.354 1.00 47.84 84 ILE A C 1
ATOM 657 O O . ILE A 1 84 ? -32.337 10.597 25.827 1.00 47.84 84 ILE A O 1
ATOM 661 N N . VAL A 1 85 ? -32.404 8.389 25.732 1.00 47.91 85 VAL A N 1
ATOM 662 C CA . VAL A 1 85 ? -33.368 8.263 26.838 1.00 47.91 85 VAL A CA 1
ATOM 663 C C . VAL A 1 85 ? -32.642 7.538 27.954 1.00 47.91 85 VAL A C 1
ATOM 665 O O . VAL A 1 85 ? -32.622 6.319 27.920 1.00 47.91 85 VAL A O 1
ATOM 668 N N . HIS A 1 86 ? -31.949 8.278 28.821 1.00 40.78 86 HIS A N 1
ATOM 669 C CA . HIS A 1 86 ? -31.548 7.996 30.217 1.00 40.78 86 HIS A CA 1
ATOM 670 C C . HIS A 1 86 ? -30.435 8.997 30.590 1.00 40.78 86 HIS A C 1
ATOM 672 O O . HIS A 1 86 ? -29.284 8.629 30.818 1.00 40.78 86 HIS A O 1
ATOM 678 N N . GLY A 1 87 ? -30.795 10.282 30.603 1.00 38.44 87 GLY A N 1
ATOM 679 C CA . GLY A 1 87 ? -29.960 11.399 31.038 1.00 38.44 87 GLY A CA 1
ATOM 680 C C . GLY A 1 87 ? -30.818 12.633 31.230 1.00 38.44 87 GLY A C 1
ATOM 681 O O . GLY A 1 87 ? -31.397 13.070 30.213 1.00 38.44 87 GLY A O 1
#

InterPro domains:
  IPR007337 RelB antitoxin/Antitoxin DinJ [PF04221] (1-64)
  IPR007337 RelB antitoxin/Antitoxin DinJ [TIGR02384] (2-63)
  IPR013321 Arc-type ribbon-helix-helix [G3DSA:1.10.1220.10] (1-79)

Foldseek 3Di:
DDDDDDDDDPVVVVVVCVVCVVVVHDPVRVVVVQVVCCVVVVDGPDDDPVPPPPCPPPVVVVPPPPPDPPPDDDDPVPPPPPPPPPD

Radius of gyration: 19.49 Å; chains: 1; bounding box: 50×31×44 Å

Organism: Pseudomonas putida (NCBI:txid303)

pLDDT: mean 70.46, std 21.59, range [38.44, 96.44]

Sequence (87 aa):
MACINIRIDDELKARAYKELKRLGVTLSELTHQVLQYVAEQGKLPLGPAQVADEDEDLIATVNEPFASPLRVKVQLDRIWLGAIVHG

Secondary structure (DSSP, 8-state):
---------HHHHHHHHHHHHHHT--HHHHHHHHHHHHHHHSS-SS--TT--SS-HHHHHHHHSGGG--------GGGTTSSSSS--